Protein AF-A0A081GNS3-F1 (afdb_monomer_lite)

Secondary structure (DSSP, 8-state):
-----------------SHHHHHHHHTT-SEEEEEETTEEEEEEEETTEEEEEEEETTTTEEEEEEEEETTEEEEETTT--TTSSEE--S-T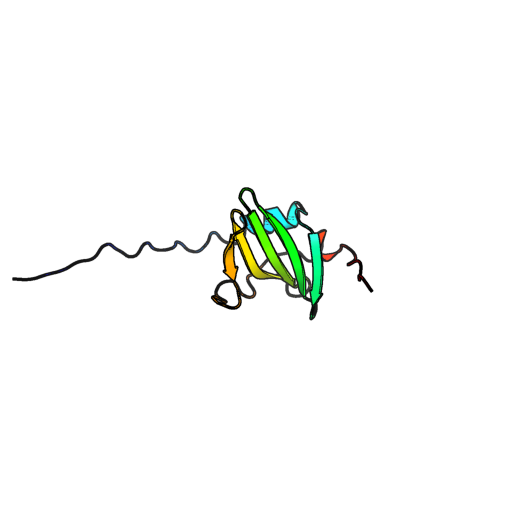TSHHHHSPP----

Structure (mmCIF, N/CA/C/O backbone):
data_AF-A0A081GNS3-F1
#
_entry.id   AF-A0A081GNS3-F1
#
loop_
_atom_site.group_PDB
_atom_site.id
_atom_site.type_symbol
_atom_site.label_atom_id
_atom_site.label_alt_id
_atom_site.label_comp_id
_atom_site.label_asym_id
_atom_site.label_entity_id
_atom_site.label_seq_id
_atom_site.pdbx_PDB_ins_code
_atom_site.Cartn_x
_atom_site.Cartn_y
_atom_site.Cartn_z
_atom_site.occupancy
_atom_site.B_iso_or_equiv
_atom_site.auth_seq_id
_atom_site.auth_comp_id
_atom_site.auth_asym_id
_atom_site.auth_atom_id
_atom_site.pdbx_PDB_model_num
ATOM 1 N N . MET A 1 1 ? -40.415 33.057 -12.050 1.00 37.38 1 MET A N 1
ATOM 2 C CA . MET A 1 1 ? -39.274 32.869 -12.976 1.00 37.38 1 MET A CA 1
ATOM 3 C C . MET A 1 1 ? -38.041 32.668 -12.100 1.00 37.38 1 MET A C 1
ATOM 5 O O . MET A 1 1 ? -37.781 33.546 -11.296 1.00 37.38 1 MET A O 1
ATOM 9 N N . LEU A 1 2 ? -37.595 31.414 -11.908 1.00 39.34 2 LEU A N 1
ATOM 10 C CA . LEU A 1 2 ? -36.444 30.777 -12.600 1.00 39.34 2 LEU A CA 1
ATOM 11 C C . LEU A 1 2 ? -35.112 31.475 -12.229 1.00 39.34 2 LEU A C 1
ATOM 13 O O . LEU A 1 2 ? -35.017 32.671 -12.446 1.00 39.34 2 LEU A O 1
ATOM 17 N N . ALA A 1 3 ? -34.049 30.846 -11.718 1.00 38.50 3 ALA A N 1
ATOM 18 C CA . ALA A 1 3 ? -33.722 29.438 -11.488 1.00 38.50 3 ALA A CA 1
ATOM 19 C C . ALA A 1 3 ? -32.453 29.313 -10.599 1.00 38.50 3 ALA A C 1
ATOM 21 O O . ALA A 1 3 ? -31.713 30.281 -10.472 1.00 38.50 3 ALA A O 1
ATOM 22 N N . ALA A 1 4 ? -32.265 28.104 -10.042 1.00 43.56 4 ALA A N 1
ATOM 23 C CA . ALA A 1 4 ? -31.028 27.341 -9.764 1.00 43.56 4 ALA A CA 1
ATOM 24 C C . ALA A 1 4 ? -29.757 28.085 -9.284 1.00 43.56 4 ALA A C 1
ATOM 26 O O . ALA A 1 4 ? -29.291 29.023 -9.908 1.00 43.56 4 ALA A O 1
ATOM 27 N N . GLY A 1 5 ? -29.130 27.669 -8.177 1.00 38.28 5 GLY A N 1
ATOM 28 C CA . GLY A 1 5 ? -28.228 26.502 -8.163 1.00 38.28 5 GLY A CA 1
ATOM 29 C C . GLY A 1 5 ? -26.836 26.950 -8.643 1.00 38.28 5 GLY A C 1
ATOM 30 O O . GLY A 1 5 ? -26.709 27.538 -9.700 1.00 38.28 5 GLY A O 1
ATOM 31 N N . LEU A 1 6 ? -25.731 26.760 -7.936 1.00 39.66 6 LEU A N 1
ATOM 32 C CA . LEU A 1 6 ? -25.200 25.491 -7.475 1.00 39.66 6 LEU A CA 1
ATOM 33 C C . LEU A 1 6 ? -24.085 25.804 -6.474 1.00 39.66 6 LEU A C 1
ATOM 35 O O . LEU A 1 6 ? -23.178 26.588 -6.752 1.00 39.66 6 LEU A O 1
ATOM 39 N N . THR A 1 7 ? -24.147 25.144 -5.326 1.00 43.75 7 THR A N 1
ATOM 40 C CA . THR A 1 7 ? -23.006 24.862 -4.462 1.00 43.75 7 THR A CA 1
ATOM 41 C C . THR A 1 7 ? -21.888 24.315 -5.351 1.00 43.75 7 THR A C 1
ATOM 43 O O . THR A 1 7 ? -22.042 23.249 -5.948 1.00 43.75 7 THR A O 1
ATOM 46 N N . GLY A 1 8 ? -20.812 25.086 -5.520 1.00 34.81 8 GLY A N 1
ATOM 47 C CA . GLY A 1 8 ? -19.675 24.675 -6.337 1.00 34.81 8 GLY A CA 1
ATOM 48 C C . GLY A 1 8 ? -19.162 23.311 -5.869 1.00 34.81 8 GLY A C 1
ATOM 49 O O . GLY A 1 8 ? -19.190 23.041 -4.662 1.00 34.81 8 GLY A O 1
ATOM 50 N N . PRO A 1 9 ? -18.733 22.430 -6.790 1.00 40.12 9 PRO A N 1
ATOM 51 C CA . PRO A 1 9 ? -18.192 21.143 -6.399 1.00 40.12 9 PRO A CA 1
ATOM 52 C C . PRO A 1 9 ? -17.034 21.414 -5.444 1.00 40.12 9 PRO A C 1
ATOM 54 O O . PRO A 1 9 ? -16.178 22.250 -5.732 1.00 40.12 9 PRO A O 1
ATOM 57 N N . ALA A 1 10 ? -17.024 20.729 -4.301 1.00 41.38 10 ALA A N 1
ATOM 58 C CA . ALA A 1 10 ? -15.831 20.609 -3.487 1.00 41.38 10 ALA A CA 1
ATOM 59 C C . ALA A 1 10 ? -14.741 20.058 -4.411 1.00 41.38 10 ALA A C 1
ATOM 61 O O . ALA A 1 10 ? -14.699 18.862 -4.697 1.00 41.38 10 ALA A O 1
ATOM 62 N N . GLN A 1 11 ? -13.929 20.955 -4.970 1.00 34.72 11 GLN A N 1
ATOM 63 C CA . GLN A 1 11 ? -12.766 20.600 -5.751 1.00 34.72 11 GLN A CA 1
ATOM 64 C C . GLN A 1 11 ? -11.867 19.868 -4.768 1.00 34.72 11 GLN A C 1
ATOM 66 O O . GLN A 1 11 ? -11.213 20.486 -3.927 1.00 34.72 11 GLN A O 1
ATOM 71 N N . ALA A 1 12 ? -11.898 18.538 -4.830 1.00 39.72 12 ALA A N 1
ATOM 72 C CA . ALA A 1 12 ? -10.838 17.709 -4.308 1.00 39.72 12 ALA A CA 1
ATOM 73 C C . ALA A 1 12 ? -9.569 18.226 -4.986 1.00 39.72 12 ALA A C 1
ATOM 75 O O . ALA A 1 12 ? -9.315 17.947 -6.159 1.00 39.72 12 ALA A O 1
ATOM 76 N N . GLY A 1 13 ? -8.848 19.104 -4.283 1.00 31.30 13 GLY A N 1
ATOM 77 C CA . GLY A 1 13 ? -7.574 19.618 -4.748 1.00 31.30 13 GLY A CA 1
ATOM 78 C C . GLY A 1 13 ? -6.692 18.431 -5.128 1.00 31.30 13 GLY A C 1
ATOM 79 O O . GLY A 1 13 ? -6.852 17.359 -4.534 1.00 31.30 13 GLY A O 1
ATOM 80 N N . PRO A 1 14 ? -5.800 18.582 -6.120 1.00 40.47 14 PRO A N 1
ATOM 81 C CA . PRO A 1 14 ? -4.921 17.501 -6.541 1.00 40.47 14 PRO A CA 1
ATOM 82 C C . PRO A 1 14 ? -4.278 16.907 -5.290 1.00 40.47 14 PRO A C 1
ATOM 84 O O . PRO A 1 14 ? -3.562 17.621 -4.584 1.00 40.47 14 PRO A O 1
ATOM 87 N N . GLN A 1 15 ? -4.626 15.647 -4.981 1.00 44.75 15 GLN A N 1
ATOM 88 C CA . GLN A 1 15 ? -4.126 14.897 -3.830 1.00 44.75 15 GLN A CA 1
ATOM 89 C C . GLN A 1 15 ? -2.661 15.254 -3.646 1.00 44.75 15 GLN A C 1
ATOM 91 O O . GLN A 1 15 ? -1.872 15.071 -4.577 1.00 44.75 15 GLN A O 1
ATOM 96 N N . ALA A 1 16 ? -2.332 15.827 -2.486 1.00 42.41 16 ALA A N 1
ATOM 97 C CA . ALA A 1 16 ? -0.985 16.249 -2.154 1.00 42.41 16 ALA A CA 1
ATOM 98 C C . ALA A 1 16 ? -0.004 15.148 -2.577 1.00 42.41 16 ALA A C 1
ATOM 100 O O . ALA A 1 16 ? -0.001 14.043 -2.028 1.00 42.41 16 ALA A O 1
ATOM 101 N N . LYS A 1 17 ? 0.754 15.449 -3.635 1.00 45.25 17 LYS A N 1
ATOM 102 C CA . LYS A 1 17 ? 1.685 14.546 -4.300 1.00 45.25 17 LYS A CA 1
ATOM 103 C C . LYS A 1 17 ? 2.622 13.931 -3.253 1.00 45.25 17 LYS A C 1
ATOM 105 O O . LYS A 1 17 ? 3.441 14.626 -2.669 1.00 45.25 17 LYS A O 1
ATOM 110 N N . GLY A 1 18 ? 2.507 12.623 -3.034 1.00 47.22 18 GLY A N 1
ATOM 111 C CA . GLY A 1 18 ? 3.603 11.751 -2.595 1.00 47.22 18 GLY A CA 1
ATOM 112 C C . GLY A 1 18 ? 4.077 11.776 -1.132 1.00 47.22 18 GLY A C 1
ATOM 113 O O . GLY A 1 18 ? 4.783 10.847 -0.755 1.00 47.22 18 GLY A O 1
ATOM 114 N N . SER A 1 19 ? 3.722 12.746 -0.286 1.00 49.81 19 SER A N 1
ATOM 115 C CA . SER A 1 19 ? 4.412 12.895 1.017 1.00 49.81 19 SER A CA 1
ATOM 116 C C . SER A 1 19 ? 3.963 11.981 2.173 1.00 49.81 19 SER A C 1
ATOM 118 O O . SER A 1 19 ? 4.839 11.511 2.895 1.00 49.81 19 SER A O 1
ATOM 120 N N . PRO A 1 20 ? 2.670 11.669 2.406 1.00 55.97 20 PRO A N 1
ATOM 121 C CA . PRO A 1 20 ? 2.292 10.924 3.613 1.00 55.97 20 PRO A CA 1
ATOM 122 C C . PRO A 1 20 ? 2.762 9.472 3.562 1.00 55.97 20 PRO A C 1
ATOM 124 O O . PRO A 1 20 ? 3.335 8.960 4.519 1.00 55.97 20 PRO A O 1
ATOM 127 N N . LEU A 1 21 ? 2.546 8.810 2.423 1.00 62.31 21 LEU A N 1
ATOM 128 C CA . LEU A 1 21 ? 2.873 7.399 2.296 1.00 62.31 21 LEU A CA 1
ATOM 129 C C . LEU A 1 21 ? 4.376 7.177 2.201 1.00 62.31 21 LEU A C 1
ATOM 131 O O . LEU A 1 21 ? 4.885 6.275 2.849 1.00 62.31 21 LEU A O 1
ATOM 135 N N . ARG A 1 22 ? 5.098 8.016 1.453 1.00 63.22 22 ARG A N 1
ATOM 136 C CA . ARG A 1 22 ? 6.552 7.909 1.367 1.00 63.22 22 ARG A CA 1
ATOM 137 C C . ARG A 1 22 ? 7.197 8.027 2.746 1.00 63.22 22 ARG A C 1
ATOM 139 O O . ARG A 1 22 ? 7.998 7.168 3.081 1.00 63.22 22 ARG A O 1
ATOM 146 N N . THR A 1 23 ? 6.774 8.979 3.578 1.00 64.44 23 THR A N 1
ATOM 147 C CA . THR A 1 23 ? 7.258 9.092 4.963 1.00 64.44 23 THR A CA 1
ATOM 148 C C . THR A 1 23 ? 6.908 7.864 5.803 1.00 64.44 23 THR A C 1
ATOM 150 O O . THR A 1 23 ? 7.742 7.401 6.570 1.00 64.44 23 THR A O 1
ATOM 153 N N . LEU A 1 24 ? 5.709 7.290 5.652 1.00 65.31 24 LEU A N 1
ATOM 154 C CA . LEU A 1 24 ? 5.323 6.060 6.361 1.00 65.31 24 LEU A CA 1
ATOM 155 C C . LEU A 1 24 ? 6.166 4.849 5.924 1.00 65.31 24 LEU A C 1
ATOM 157 O O . LEU A 1 24 ? 6.590 4.050 6.760 1.00 65.31 24 LEU A O 1
ATOM 161 N N . LEU A 1 25 ? 6.447 4.749 4.623 1.00 67.06 25 LEU A N 1
ATOM 162 C CA . LEU A 1 25 ? 7.285 3.711 4.026 1.00 67.06 25 LEU A CA 1
ATOM 163 C C . LEU A 1 25 ? 8.763 3.870 4.412 1.00 67.06 25 LEU A C 1
ATOM 165 O O . LEU A 1 25 ? 9.419 2.884 4.746 1.00 67.06 25 LEU A O 1
ATOM 169 N N . GLU A 1 26 ? 9.282 5.099 4.391 1.00 63.78 26 GLU A N 1
ATOM 170 C CA . GLU A 1 26 ? 10.657 5.453 4.768 1.00 63.78 26 GLU A CA 1
ATOM 171 C C . GLU A 1 26 ? 10.887 5.312 6.274 1.00 63.78 26 GLU A C 1
ATOM 173 O O . GLU A 1 26 ? 11.921 4.787 6.682 1.00 63.78 26 GLU A O 1
ATOM 178 N N . ALA A 1 27 ? 9.899 5.663 7.105 1.00 65.62 27 ALA A N 1
ATOM 179 C CA . ALA A 1 27 ? 9.925 5.397 8.542 1.00 65.62 27 ALA A CA 1
ATOM 180 C C . ALA A 1 27 ? 9.915 3.890 8.864 1.00 65.62 27 ALA A C 1
ATOM 182 O O . ALA A 1 27 ? 10.066 3.507 10.024 1.00 65.62 27 ALA A O 1
ATOM 183 N N . GLY A 1 28 ? 9.714 3.024 7.860 1.00 58.44 28 GLY A N 1
ATOM 184 C CA . GLY A 1 28 ? 9.701 1.573 8.017 1.00 58.44 28 GLY A CA 1
ATOM 185 C C . GLY A 1 28 ? 8.563 1.085 8.909 1.00 58.44 28 GLY A C 1
ATOM 186 O O . GLY A 1 28 ? 8.638 -0.022 9.448 1.00 58.44 28 GLY A O 1
ATOM 187 N N . GLN A 1 29 ? 7.527 1.904 9.094 1.00 74.38 29 GLN A N 1
ATOM 188 C CA . GLN A 1 29 ? 6.348 1.502 9.838 1.00 74.38 29 GLN A CA 1
ATOM 189 C C . GLN A 1 29 ? 5.544 0.545 8.965 1.00 74.38 29 GLN A C 1
ATOM 191 O O . GLN A 1 29 ? 5.346 0.777 7.777 1.00 74.38 29 GLN A O 1
ATOM 196 N N . GLY A 1 30 ? 5.117 -0.565 9.558 1.00 82.75 30 GLY A N 1
ATOM 197 C CA . GLY A 1 30 ? 4.354 -1.593 8.867 1.00 82.75 30 GLY A CA 1
ATOM 198 C C . GLY A 1 30 ? 5.052 -2.936 8.744 1.00 82.75 30 GLY A C 1
ATOM 199 O O . GLY A 1 30 ? 6.240 -3.100 9.031 1.00 82.75 30 GLY A O 1
ATOM 200 N N . ARG A 1 31 ? 4.264 -3.928 8.350 1.00 88.44 31 ARG A N 1
ATOM 201 C CA . ARG A 1 31 ? 4.638 -5.339 8.338 1.00 88.44 31 ARG A CA 1
ATOM 202 C C . ARG A 1 31 ? 4.313 -5.926 6.978 1.00 88.44 31 ARG A C 1
ATOM 204 O O . ARG A 1 31 ? 3.165 -5.862 6.544 1.00 88.44 31 ARG A O 1
ATOM 211 N N . VAL A 1 32 ? 5.314 -6.517 6.328 1.00 90.44 32 VAL A N 1
ATOM 212 C CA . VAL A 1 32 ? 5.069 -7.335 5.137 1.00 90.44 32 VAL A CA 1
ATOM 213 C C . VAL A 1 32 ? 4.266 -8.556 5.569 1.00 90.44 32 VAL A C 1
ATOM 215 O O . VAL A 1 32 ? 4.665 -9.272 6.487 1.00 90.44 32 VAL A O 1
ATOM 218 N N . LEU A 1 33 ? 3.113 -8.741 4.943 1.00 90.81 33 LEU A N 1
ATOM 219 C CA . LEU A 1 33 ? 2.187 -9.826 5.222 1.00 90.81 33 LEU A CA 1
ATOM 220 C C . LEU A 1 33 ? 2.489 -11.024 4.324 1.00 90.81 33 LEU A C 1
ATOM 222 O O . LEU A 1 33 ? 2.695 -12.125 4.819 1.00 90.81 33 LEU A O 1
ATOM 226 N N . TRP A 1 34 ? 2.540 -10.786 3.012 1.00 90.81 34 TRP A N 1
ATOM 227 C CA . TRP A 1 34 ? 2.833 -11.783 1.984 1.00 90.81 34 TRP A CA 1
ATOM 228 C C . TRP A 1 34 ? 3.338 -11.104 0.704 1.00 90.81 34 TRP A C 1
ATOM 230 O O . TRP A 1 34 ? 3.283 -9.878 0.562 1.00 90.81 34 TRP A O 1
ATOM 240 N N . ILE A 1 35 ? 3.827 -11.909 -0.239 1.00 91.31 35 ILE A N 1
ATOM 241 C CA . ILE A 1 35 ? 4.135 -11.482 -1.607 1.00 91.31 35 ILE A CA 1
ATOM 242 C C . ILE A 1 35 ? 3.233 -12.251 -2.555 1.00 91.31 35 ILE A C 1
ATOM 244 O O . ILE A 1 35 ? 3.087 -13.462 -2.423 1.00 91.31 35 ILE A O 1
ATOM 248 N N . TYR A 1 36 ? 2.661 -11.545 -3.519 1.00 89.44 36 TYR A N 1
ATOM 249 C CA . TYR A 1 36 ? 1.934 -12.145 -4.626 1.00 89.44 36 TYR A CA 1
ATOM 250 C C . TYR A 1 36 ? 2.292 -11.393 -5.905 1.00 89.44 36 TYR A C 1
ATOM 252 O O . TYR A 1 36 ? 2.237 -10.165 -5.911 1.00 89.44 36 TYR A O 1
ATOM 260 N N . ASP A 1 37 ? 2.695 -12.117 -6.950 1.00 89.12 37 ASP A N 1
ATOM 261 C CA . ASP A 1 37 ? 3.050 -11.547 -8.260 1.00 89.12 37 ASP A CA 1
ATOM 262 C C . ASP A 1 37 ? 4.089 -10.404 -8.182 1.00 89.12 37 ASP A C 1
ATOM 264 O O . ASP A 1 37 ? 3.932 -9.319 -8.739 1.00 89.12 37 ASP A O 1
ATOM 268 N N . GLY A 1 38 ? 5.130 -10.594 -7.362 1.00 88.38 38 GLY A N 1
ATOM 269 C CA . GLY A 1 38 ? 6.164 -9.575 -7.122 1.00 88.38 38 GLY A CA 1
ATOM 270 C C . GLY A 1 38 ? 5.699 -8.354 -6.309 1.00 88.38 38 GLY A C 1
ATOM 271 O O . GLY A 1 38 ? 6.501 -7.466 -6.017 1.00 88.38 38 GLY A O 1
ATOM 272 N N . ILE A 1 39 ? 4.431 -8.307 -5.889 1.00 92.38 39 ILE A N 1
ATOM 273 C CA . ILE A 1 39 ? 3.862 -7.237 -5.068 1.00 92.38 39 ILE A CA 1
ATOM 274 C C . ILE A 1 39 ? 3.895 -7.644 -3.596 1.00 92.38 39 ILE A C 1
ATOM 276 O O . ILE A 1 39 ? 3.247 -8.602 -3.162 1.00 92.38 39 ILE A O 1
ATOM 280 N N . ARG A 1 40 ? 4.612 -6.860 -2.793 1.00 92.75 40 ARG A N 1
ATOM 281 C CA . ARG A 1 40 ? 4.654 -7.005 -1.336 1.00 92.75 40 ARG A CA 1
ATOM 282 C C . ARG A 1 40 ? 3.406 -6.389 -0.729 1.00 92.75 40 ARG A C 1
ATOM 284 O O . ARG A 1 40 ? 3.212 -5.181 -0.821 1.00 92.75 40 ARG A O 1
ATOM 291 N N . HIS A 1 41 ? 2.580 -7.204 -0.091 1.00 93.38 41 HIS A N 1
ATOM 292 C CA . HIS A 1 41 ? 1.419 -6.724 0.643 1.00 93.38 41 HIS A CA 1
ATOM 293 C C . HIS A 1 41 ? 1.852 -6.335 2.049 1.00 93.38 41 HIS A C 1
ATOM 295 O O . HIS A 1 41 ? 2.416 -7.149 2.779 1.00 93.38 41 HIS A O 1
ATOM 301 N N . VAL A 1 42 ? 1.628 -5.081 2.415 1.00 92.25 42 VAL A N 1
ATOM 302 C CA . VAL A 1 42 ? 2.109 -4.489 3.659 1.00 92.25 42 VAL A CA 1
ATOM 303 C C . VAL A 1 42 ? 0.933 -3.942 4.446 1.00 92.25 42 VAL A C 1
ATOM 305 O O . VAL A 1 42 ? 0.158 -3.139 3.933 1.00 92.25 42 VAL A O 1
ATOM 308 N N . GLU A 1 43 ? 0.827 -4.346 5.708 1.00 92.06 43 GLU A N 1
ATOM 309 C CA . GLU A 1 43 ? -0.049 -3.693 6.677 1.00 92.06 43 GLU A CA 1
ATOM 310 C C . GLU A 1 43 ? 0.672 -2.483 7.265 1.00 92.06 43 GLU A C 1
ATOM 312 O O . GLU A 1 43 ? 1.755 -2.615 7.839 1.00 92.06 43 GLU A O 1
ATOM 317 N N . LEU A 1 44 ? 0.066 -1.310 7.131 1.00 89.62 44 LEU A N 1
ATOM 318 C CA . LEU A 1 44 ? 0.527 -0.057 7.707 1.00 89.62 44 LEU A CA 1
ATOM 319 C C . LEU A 1 44 ? -0.385 0.331 8.879 1.00 89.62 44 LEU A C 1
ATOM 321 O O . LEU A 1 44 ? -1.589 0.523 8.663 1.00 89.62 44 LEU A O 1
ATOM 325 N N . PRO A 1 45 ? 0.148 0.478 10.106 1.00 87.69 45 PRO A N 1
ATOM 326 C CA . PRO A 1 45 ? -0.602 1.081 11.196 1.00 87.69 45 PRO A CA 1
ATOM 327 C C . PRO A 1 45 ? -0.772 2.581 10.931 1.00 87.69 45 PRO A C 1
ATOM 329 O O . PRO A 1 45 ? 0.170 3.273 10.551 1.00 87.69 45 PRO A O 1
ATOM 332 N N . LEU A 1 46 ? -1.983 3.089 11.138 1.00 83.69 46 LEU A N 1
ATOM 333 C CA . LEU A 1 46 ? -2.334 4.500 11.003 1.00 83.69 46 LEU A CA 1
ATOM 334 C C . LEU A 1 46 ? -3.007 4.963 12.300 1.00 83.69 46 LEU A C 1
ATOM 336 O 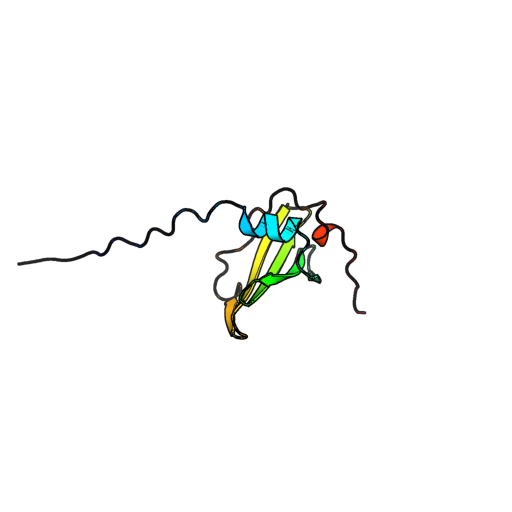O . LEU A 1 46 ? -3.639 4.169 12.992 1.00 83.69 46 LEU A O 1
ATOM 340 N N . ALA A 1 47 ? -2.935 6.258 12.616 1.00 80.12 47 ALA A N 1
ATOM 341 C CA . ALA A 1 47 ? -3.415 6.808 13.894 1.00 80.12 47 ALA A CA 1
ATOM 342 C C . ALA A 1 47 ? -4.888 6.479 14.243 1.00 80.12 47 ALA A C 1
ATOM 344 O O . ALA A 1 47 ? -5.271 6.551 15.405 1.00 80.12 47 ALA A O 1
ATOM 345 N N . GLY A 1 48 ? -5.720 6.108 13.262 1.00 80.25 48 GLY A N 1
ATOM 346 C CA . GLY A 1 48 ? -7.117 5.707 13.472 1.00 80.25 48 GLY A CA 1
ATOM 347 C C . GLY A 1 48 ? -7.494 4.350 12.876 1.00 80.25 48 GLY A C 1
ATOM 348 O O . GLY A 1 48 ? -8.686 4.059 12.743 1.00 80.25 48 GLY A O 1
ATOM 349 N N . GLY A 1 49 ? -6.521 3.539 12.456 1.00 89.38 49 GLY A N 1
ATOM 350 C CA . GLY A 1 49 ? -6.820 2.325 11.712 1.00 89.38 49 GLY A CA 1
ATOM 351 C C . GLY A 1 49 ? -5.608 1.616 11.130 1.00 89.38 49 GLY A C 1
ATOM 352 O O . GLY A 1 49 ? -4.479 1.786 11.577 1.00 89.38 49 GLY A O 1
ATOM 353 N N . ARG A 1 50 ? -5.859 0.812 10.103 1.00 91.19 50 ARG A N 1
ATOM 354 C CA . ARG A 1 50 ? -4.825 0.083 9.368 1.00 91.19 50 ARG A CA 1
ATOM 355 C C . ARG A 1 50 ? -5.120 0.115 7.882 1.00 91.19 50 ARG A C 1
ATOM 357 O O . ARG A 1 50 ? -6.280 0.008 7.486 1.00 91.19 50 ARG A O 1
ATOM 364 N N . ALA A 1 51 ? -4.079 0.242 7.076 1.00 91.69 51 ALA A N 1
ATOM 365 C CA . ALA A 1 51 ? -4.168 0.091 5.632 1.00 91.69 51 ALA A CA 1
ATOM 366 C C . ALA A 1 51 ? -3.411 -1.162 5.202 1.00 91.69 51 ALA A C 1
ATOM 368 O O . ALA A 1 51 ? -2.328 -1.423 5.718 1.00 91.69 51 ALA A O 1
ATOM 369 N N . VAL A 1 52 ? -3.953 -1.912 4.247 1.00 93.38 52 VAL A N 1
ATOM 370 C CA . VAL A 1 52 ? -3.171 -2.888 3.488 1.00 93.38 52 VAL A CA 1
ATOM 371 C C . VAL A 1 52 ? -2.853 -2.263 2.144 1.00 93.38 52 VAL A C 1
ATOM 373 O O . VAL A 1 52 ? -3.759 -1.869 1.406 1.00 93.38 52 VAL A O 1
ATOM 376 N N . ILE A 1 53 ? -1.567 -2.169 1.832 1.00 92.62 53 ILE A N 1
ATOM 377 C CA . ILE A 1 53 ? -1.077 -1.661 0.554 1.00 92.62 53 ILE A CA 1
ATOM 378 C C . ILE A 1 53 ? -0.282 -2.736 -0.182 1.00 92.62 53 ILE A C 1
ATOM 380 O O . ILE A 1 53 ? 0.332 -3.598 0.440 1.00 92.62 53 ILE A O 1
ATOM 384 N N . GLY A 1 54 ? -0.264 -2.671 -1.505 1.00 92.81 54 GLY A N 1
ATOM 385 C CA . GLY A 1 54 ? 0.704 -3.377 -2.333 1.00 92.81 54 GLY A CA 1
ATOM 386 C C . GLY A 1 54 ? 1.884 -2.471 -2.633 1.00 92.81 54 GLY A C 1
ATOM 387 O O . GLY A 1 54 ? 1.677 -1.316 -2.986 1.00 92.81 54 GLY A O 1
ATOM 388 N N . LEU A 1 55 ? 3.103 -2.985 -2.528 1.00 92.12 55 LEU A N 1
ATOM 389 C CA . LEU A 1 55 ? 4.324 -2.326 -2.976 1.00 92.12 55 LEU A CA 1
ATOM 390 C C . LEU A 1 55 ? 4.943 -3.135 -4.106 1.00 92.12 55 LEU A C 1
ATOM 392 O O . LEU A 1 55 ? 5.310 -4.295 -3.910 1.00 92.12 55 LEU A O 1
ATOM 396 N N . ASN A 1 56 ? 5.106 -2.508 -5.267 1.00 92.88 56 ASN A N 1
ATOM 397 C CA . ASN A 1 56 ? 5.950 -3.040 -6.324 1.00 92.88 56 ASN A CA 1
ATOM 398 C C . ASN A 1 56 ? 7.289 -2.298 -6.283 1.00 92.88 56 ASN A C 1
ATOM 400 O O . ASN A 1 56 ? 7.407 -1.162 -6.739 1.00 92.88 56 ASN A O 1
ATOM 404 N N . CYS A 1 57 ? 8.294 -2.937 -5.689 1.00 90.38 57 CYS A N 1
ATOM 405 C CA . CYS A 1 57 ? 9.595 -2.319 -5.439 1.00 90.38 57 CYS A CA 1
ATOM 406 C C . CYS A 1 57 ? 10.414 -2.109 -6.718 1.00 90.38 57 CYS A C 1
ATOM 408 O O . CYS A 1 57 ? 11.163 -1.138 -6.799 1.00 90.38 57 CYS A O 1
ATOM 410 N N . GLU A 1 58 ? 10.247 -2.983 -7.714 1.00 92.25 58 GLU A N 1
ATOM 411 C CA . GLU A 1 58 ? 10.907 -2.872 -9.019 1.00 92.25 58 GLU A CA 1
ATOM 412 C C . GLU A 1 58 ? 10.317 -1.719 -9.830 1.00 92.25 58 GLU A C 1
ATOM 414 O O . GLU A 1 58 ? 11.045 -0.881 -10.356 1.00 92.25 58 GLU A O 1
ATOM 419 N N . ARG A 1 59 ? 8.982 -1.637 -9.871 1.00 92.44 59 ARG A N 1
ATOM 420 C CA . ARG A 1 59 ? 8.250 -0.584 -10.588 1.00 92.44 59 ARG A CA 1
ATOM 421 C C . ARG A 1 59 ? 8.132 0.718 -9.799 1.00 92.44 59 ARG A C 1
ATOM 423 O O . ARG 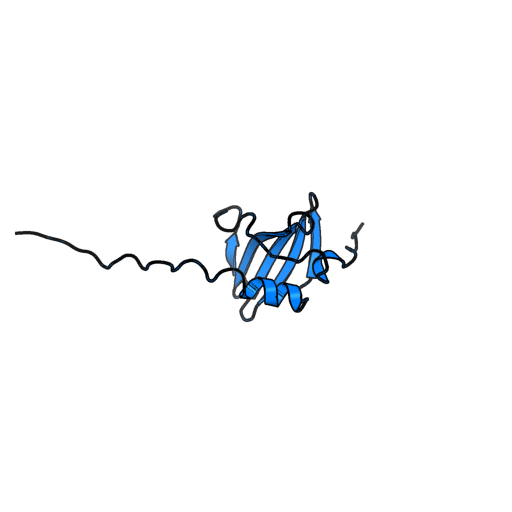A 1 59 ? 7.681 1.712 -10.355 1.00 92.44 59 ARG A O 1
ATOM 430 N N . GLN A 1 60 ? 8.531 0.720 -8.527 1.00 89.94 60 GLN A N 1
ATOM 431 C CA . GLN A 1 60 ? 8.443 1.865 -7.616 1.00 89.94 60 GLN A CA 1
ATOM 432 C C . GLN A 1 60 ? 7.025 2.446 -7.507 1.00 89.94 60 GLN A C 1
ATOM 434 O O . GLN A 1 60 ? 6.821 3.663 -7.447 1.00 89.94 60 GLN A O 1
ATOM 439 N N . THR A 1 61 ? 6.033 1.559 -7.468 1.00 90.31 61 THR A N 1
ATOM 440 C CA . THR A 1 61 ? 4.617 1.909 -7.331 1.00 90.31 61 THR A CA 1
ATOM 441 C C . THR A 1 61 ? 4.007 1.291 -6.084 1.00 90.31 61 THR A C 1
ATOM 443 O O . THR A 1 61 ? 4.545 0.351 -5.489 1.00 90.31 61 THR A O 1
ATOM 446 N N . TRP A 1 62 ? 2.861 1.832 -5.685 1.00 90.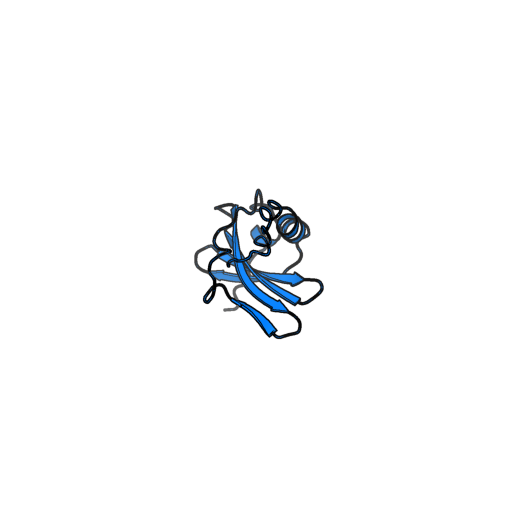81 62 TRP A N 1
ATOM 447 C CA . TRP A 1 62 ? 2.053 1.311 -4.600 1.00 90.81 62 TRP A CA 1
ATOM 448 C C . TRP A 1 62 ? 0.565 1.313 -4.954 1.00 90.81 62 TRP A C 1
ATOM 450 O O . TRP A 1 62 ? 0.110 2.096 -5.782 1.00 90.81 62 TRP A O 1
ATOM 460 N N . THR A 1 63 ? -0.199 0.451 -4.295 1.00 91.56 63 THR A N 1
ATOM 461 C CA . THR A 1 63 ? -1.657 0.357 -4.450 1.00 91.56 63 THR A CA 1
ATOM 462 C C . THR A 1 63 ? -2.299 0.295 -3.074 1.00 91.56 63 THR A C 1
ATOM 464 O O . THR A 1 63 ? -1.805 -0.431 -2.214 1.00 91.56 63 THR A O 1
ATOM 467 N N . LEU A 1 64 ? -3.405 1.007 -2.848 1.00 91.56 64 LEU A N 1
ATOM 468 C CA . LEU A 1 64 ? -4.224 0.790 -1.651 1.00 91.56 64 LEU A CA 1
ATOM 469 C C . LEU A 1 64 ? -5.172 -0.385 -1.901 1.00 91.56 64 LEU A C 1
ATOM 471 O O . LEU A 1 64 ? -5.999 -0.300 -2.806 1.00 91.56 64 LEU A O 1
ATOM 475 N N . PHE A 1 65 ? -5.084 -1.449 -1.097 1.00 93.38 65 PHE A N 1
ATOM 476 C CA . PHE A 1 65 ? -5.999 -2.592 -1.184 1.00 93.38 65 PHE A CA 1
ATOM 477 C C . PHE A 1 65 ? -7.186 -2.451 -0.248 1.00 93.38 65 PHE A C 1
ATOM 479 O O . PHE A 1 65 ? -8.328 -2.568 -0.681 1.00 93.38 65 PHE A O 1
ATOM 486 N N . THR A 1 66 ? -6.921 -2.191 1.027 1.00 93.75 66 THR A N 1
ATOM 487 C CA . THR A 1 66 ? -7.972 -1.989 2.023 1.00 93.75 66 THR A CA 1
ATOM 488 C C . THR A 1 66 ? -7.569 -0.897 2.994 1.00 93.75 66 THR A C 1
ATOM 490 O O . THR A 1 66 ? -6.390 -0.714 3.307 1.00 93.75 66 THR A O 1
ATOM 493 N N . PHE A 1 67 ? -8.559 -0.175 3.504 1.00 91.88 67 PHE A N 1
ATOM 494 C CA . PHE A 1 67 ? -8.378 0.694 4.658 1.00 91.88 67 PHE A CA 1
ATOM 495 C C . PHE A 1 67 ? -9.477 0.397 5.668 1.00 91.88 67 PHE A C 1
ATOM 497 O O . PHE A 1 67 ? -10.667 0.454 5.363 1.00 91.88 67 PHE A O 1
ATOM 504 N N . THR A 1 68 ? -9.064 0.048 6.881 1.00 93.50 68 THR A N 1
ATOM 505 C CA . THR A 1 68 ? -9.952 -0.202 8.011 1.00 93.50 68 THR A CA 1
ATOM 506 C C . THR A 1 68 ? -9.804 0.931 9.013 1.00 93.50 68 THR A C 1
ATOM 508 O O . THR A 1 68 ? -8.695 1.193 9.479 1.00 93.50 68 THR A O 1
ATOM 511 N N . ARG A 1 69 ? -10.915 1.550 9.412 1.00 91.94 69 ARG A N 1
ATOM 512 C CA . ARG A 1 69 ? -10.971 2.569 10.464 1.00 91.94 69 ARG A CA 1
ATOM 513 C C . ARG A 1 69 ? -11.889 2.081 11.578 1.00 91.94 69 ARG A C 1
ATOM 515 O O . ARG A 1 69 ? -13.016 1.682 11.306 1.00 91.94 69 ARG A O 1
ATOM 522 N N . GLN A 1 70 ? -11.405 2.084 12.823 1.00 89.38 70 GLN A N 1
ATOM 523 C CA . GLN A 1 70 ? -12.176 1.612 13.992 1.00 89.38 70 GLN A CA 1
ATOM 524 C C . GLN A 1 70 ? -12.812 0.216 13.787 1.00 89.38 70 GLN A C 1
ATOM 526 O O . GLN A 1 70 ? -13.970 -0.018 14.121 1.00 89.38 70 GLN A O 1
ATOM 531 N N . GLY A 1 71 ? -12.069 -0.710 13.171 1.00 87.62 71 GLY A N 1
ATOM 532 C CA . GLY A 1 71 ? -12.535 -2.078 12.906 1.00 87.62 71 GLY A CA 1
ATOM 533 C C . GLY A 1 71 ? -13.493 -2.238 11.719 1.00 87.62 71 GLY A C 1
ATOM 534 O O . GLY A 1 71 ? -13.861 -3.365 11.406 1.00 87.62 71 GLY A O 1
ATOM 535 N N . ARG A 1 72 ? -13.868 -1.156 11.025 1.00 93.38 72 ARG A N 1
ATOM 536 C CA . ARG A 1 72 ? -14.725 -1.201 9.830 1.00 93.38 72 ARG A CA 1
ATOM 537 C C . ARG A 1 72 ? -13.923 -0.912 8.570 1.00 93.38 72 ARG A C 1
ATOM 539 O O . ARG A 1 72 ? -13.139 0.037 8.545 1.00 93.38 72 ARG A O 1
ATOM 546 N N . GLU A 1 73 ? -14.116 -1.717 7.530 1.00 93.31 73 GLU A N 1
ATOM 547 C CA . GLU A 1 73 ? -13.575 -1.422 6.202 1.00 93.31 73 GLU A CA 1
ATOM 548 C C . GLU A 1 73 ? -14.280 -0.179 5.648 1.00 93.31 73 GLU A C 1
ATOM 550 O O . GLU A 1 73 ? -15.505 -0.134 5.565 1.00 93.31 73 GLU A O 1
ATOM 555 N N . VAL A 1 74 ? -13.501 0.852 5.332 1.00 92.19 74 VAL A N 1
ATOM 556 C CA . VAL A 1 74 ? -13.995 2.120 4.771 1.00 92.19 74 VAL A CA 1
ATOM 557 C C . VAL A 1 74 ? -13.554 2.316 3.323 1.00 92.19 74 VAL A C 1
ATOM 559 O O . VAL A 1 74 ? -14.055 3.206 2.647 1.00 92.19 74 VAL A O 1
ATOM 562 N N . TYR A 1 75 ? -12.618 1.493 2.849 1.00 90.75 75 TYR A N 1
ATOM 563 C CA . TYR A 1 75 ? -12.209 1.431 1.453 1.00 90.75 75 TYR A CA 1
ATOM 564 C C . TYR A 1 75 ? -11.773 0.008 1.102 1.00 90.75 75 TYR A C 1
ATOM 566 O O . TYR A 1 75 ? -11.073 -0.644 1.885 1.00 90.75 75 TYR A O 1
ATOM 574 N N . SER A 1 76 ? -12.143 -0.412 -0.107 1.00 91.00 76 SER A N 1
ATOM 575 C CA . SER A 1 76 ? -11.771 -1.682 -0.720 1.00 91.00 76 SER A CA 1
ATOM 576 C C . SER A 1 76 ? -11.434 -1.445 -2.184 1.00 91.00 76 SER A C 1
ATOM 578 O O . SER A 1 76 ? -12.277 -0.959 -2.937 1.00 91.00 76 SER A O 1
ATOM 580 N N . PHE A 1 77 ? -10.251 -1.868 -2.614 1.00 89.81 77 PHE A N 1
ATOM 581 C CA . PHE A 1 77 ? -9.820 -1.790 -4.010 1.00 89.81 77 PHE A CA 1
ATOM 582 C C . PHE A 1 77 ? -10.781 -2.494 -4.973 1.00 89.81 77 PHE A C 1
ATOM 584 O O . PHE A 1 77 ? -10.960 -2.065 -6.107 1.00 89.81 77 PHE A O 1
ATOM 591 N N . ARG A 1 78 ? -11.426 -3.577 -4.514 1.00 88.50 78 ARG A N 1
ATOM 592 C CA . ARG A 1 78 ? -12.422 -4.315 -5.306 1.00 88.50 78 ARG A CA 1
ATOM 593 C C . ARG A 1 78 ? -13.653 -3.472 -5.639 1.00 88.50 78 ARG A C 1
ATOM 595 O O . ARG A 1 78 ? -14.265 -3.700 -6.675 1.00 88.50 78 ARG A O 1
ATOM 602 N N . SER A 1 79 ? -14.010 -2.539 -4.761 1.00 87.19 79 SER A N 1
ATOM 603 C CA . SER A 1 79 ? -15.191 -1.684 -4.911 1.00 87.19 79 SER A CA 1
ATOM 604 C C . SER A 1 79 ? -14.857 -0.349 -5.573 1.00 87.19 79 SER A C 1
ATOM 606 O O . SER A 1 79 ? -15.705 0.223 -6.248 1.00 87.19 79 SER A O 1
ATOM 608 N N . ASP A 1 80 ? -13.634 0.142 -5.378 1.00 83.12 80 ASP A N 1
ATOM 609 C CA . ASP A 1 80 ? -13.134 1.390 -5.946 1.00 83.12 80 ASP A CA 1
ATOM 610 C C . ASP A 1 80 ? -11.629 1.250 -6.241 1.00 83.12 80 ASP A C 1
ATOM 612 O O . ASP A 1 80 ? -10.813 1.364 -5.326 1.00 83.12 80 ASP A O 1
ATOM 616 N N . PRO A 1 81 ? -11.226 0.994 -7.499 1.00 83.75 81 PRO A N 1
ATOM 617 C CA . PRO A 1 81 ? -9.822 0.855 -7.868 1.00 83.75 81 PRO A CA 1
ATOM 618 C C . PRO A 1 81 ? -9.116 2.210 -8.061 1.00 83.75 81 PRO A C 1
ATOM 620 O O . PRO A 1 81 ? -8.018 2.247 -8.617 1.00 83.75 81 PRO A O 1
ATOM 623 N N . GLY A 1 82 ? -9.700 3.330 -7.616 1.00 80.69 82 GLY A N 1
ATOM 624 C CA . GLY A 1 82 ? -9.169 4.682 -7.829 1.00 80.69 82 GLY A CA 1
ATOM 625 C C . GLY A 1 82 ? -7.755 4.927 -7.283 1.00 80.69 82 GLY A C 1
ATOM 626 O O . GLY A 1 82 ? -7.102 5.887 -7.685 1.00 80.69 82 GLY A O 1
ATOM 627 N N . TRP A 1 83 ? -7.249 4.047 -6.411 1.00 80.12 83 TRP A N 1
ATOM 628 C CA . TRP A 1 83 ? -5.904 4.120 -5.825 1.00 80.12 83 TRP A CA 1
ATOM 629 C C . TRP A 1 83 ? -4.966 3.003 -6.314 1.00 80.12 83 TRP A C 1
ATOM 631 O O . TRP A 1 83 ? -4.121 2.510 -5.558 1.00 80.12 83 TRP A O 1
ATOM 641 N N . ALA A 1 84 ? -5.120 2.580 -7.570 1.00 82.50 84 ALA A N 1
ATOM 642 C CA . ALA A 1 84 ? -4.249 1.607 -8.224 1.00 82.50 84 ALA A CA 1
ATOM 643 C C . ALA A 1 84 ? -2.910 2.217 -8.675 1.00 82.50 84 ALA A C 1
ATOM 645 O O . ALA A 1 84 ? -2.891 3.271 -9.307 1.00 82.50 84 ALA A O 1
ATOM 646 N N . TYR A 1 85 ? -1.805 1.500 -8.443 1.00 84.00 85 TYR A N 1
ATOM 647 C CA . TYR A 1 85 ? -0.500 1.709 -9.092 1.00 84.00 85 TYR A CA 1
ATOM 648 C C . TYR A 1 85 ? 0.025 3.152 -9.053 1.00 84.00 85 TYR A C 1
ATOM 650 O O . TYR A 1 85 ? 0.611 3.655 -10.013 1.00 84.00 85 TYR A O 1
ATOM 658 N N . LEU A 1 86 ? -0.159 3.817 -7.921 1.00 87.38 86 LEU A N 1
ATOM 659 C CA . LEU A 1 86 ? 0.311 5.171 -7.690 1.00 87.38 86 LEU A CA 1
ATOM 660 C C . LEU A 1 86 ? 1.842 5.198 -7.543 1.00 87.38 86 LEU A C 1
ATOM 662 O O . LEU A 1 86 ? 2.441 4.245 -7.037 1.00 87.38 86 LEU A O 1
ATOM 666 N N . PRO A 1 87 ? 2.513 6.287 -7.952 1.00 87.50 87 PRO A N 1
ATOM 667 C CA . PRO A 1 87 ? 3.959 6.405 -7.803 1.00 87.50 87 PRO A CA 1
ATOM 668 C C . PRO A 1 87 ? 4.348 6.436 -6.319 1.00 87.50 87 PRO A C 1
ATOM 670 O O . PRO A 1 87 ? 3.788 7.205 -5.535 1.00 87.50 87 PRO A O 1
ATOM 673 N N . ALA A 1 88 ? 5.325 5.612 -5.934 1.00 81.19 88 ALA A N 1
ATOM 674 C CA . ALA A 1 88 ? 5.849 5.550 -4.566 1.00 81.19 88 ALA A CA 1
ATOM 675 C C . ALA A 1 88 ? 7.148 6.355 -4.383 1.00 81.19 88 ALA A C 1
ATOM 677 O O . ALA A 1 88 ? 7.557 6.635 -3.256 1.00 81.19 88 ALA A O 1
ATOM 678 N N . GLY A 1 89 ? 7.800 6.739 -5.484 1.00 82.38 89 GLY A N 1
ATOM 679 C CA . GLY A 1 89 ? 9.154 7.286 -5.449 1.00 82.38 89 GLY A CA 1
ATOM 680 C C . GLY A 1 89 ? 10.198 6.203 -5.138 1.00 82.38 89 GLY A C 1
ATOM 681 O O . GLY A 1 89 ? 9.898 5.011 -5.226 1.00 82.38 89 GLY A O 1
ATOM 682 N N . PRO A 1 90 ? 11.435 6.584 -4.780 1.00 84.19 90 PRO A N 1
ATOM 683 C CA . PRO A 1 90 ? 12.542 5.642 -4.632 1.00 84.19 90 PRO A CA 1
ATOM 684 C C . PRO A 1 90 ? 12.395 4.770 -3.374 1.00 84.19 90 PRO A C 1
ATOM 686 O O . PRO A 1 90 ? 12.986 5.042 -2.334 1.00 84.19 90 PRO A O 1
ATOM 689 N N . ILE A 1 91 ? 11.624 3.686 -3.475 1.00 84.56 91 ILE A N 1
ATOM 690 C CA . ILE A 1 91 ? 11.335 2.767 -2.359 1.00 84.56 91 ILE A CA 1
ATOM 691 C C . ILE A 1 91 ? 12.122 1.457 -2.410 1.00 84.56 91 ILE A C 1
ATOM 693 O O . ILE A 1 91 ? 12.082 0.695 -1.447 1.00 84.56 91 ILE A O 1
ATOM 697 N N . ALA A 1 92 ? 12.858 1.184 -3.491 1.00 86.38 92 ALA A N 1
ATOM 698 C CA . ALA A 1 92 ? 13.526 -0.103 -3.715 1.00 86.38 92 ALA A CA 1
ATOM 699 C C . ALA A 1 92 ? 14.485 -0.509 -2.578 1.00 86.38 92 ALA A C 1
ATOM 701 O O . ALA A 1 92 ? 14.633 -1.691 -2.282 1.00 86.38 92 ALA A O 1
ATOM 702 N N . ARG A 1 93 ? 15.105 0.472 -1.906 1.00 85.56 93 ARG A N 1
ATOM 703 C CA . ARG A 1 93 ? 16.019 0.252 -0.769 1.00 85.56 93 ARG A CA 1
ATOM 704 C C . ARG A 1 93 ? 15.346 0.368 0.601 1.00 85.56 93 ARG A C 1
ATOM 706 O O . ARG A 1 93 ? 16.017 0.216 1.617 1.00 85.56 93 ARG A O 1
ATOM 713 N N . SER A 1 94 ? 14.046 0.659 0.646 1.00 84.88 94 SER A N 1
ATOM 714 C CA . SER A 1 94 ? 13.302 0.747 1.905 1.00 84.88 94 SER A CA 1
ATOM 715 C C . SER A 1 94 ? 13.309 -0.596 2.630 1.00 84.88 94 SER A C 1
ATOM 717 O O . SER A 1 94 ? 13.354 -1.654 1.996 1.00 84.88 94 SER A O 1
ATOM 719 N N . ARG A 1 95 ? 13.185 -0.564 3.962 1.00 86.25 95 ARG A N 1
ATOM 720 C CA . ARG A 1 95 ? 13.087 -1.781 4.781 1.00 86.25 95 ARG A CA 1
ATOM 721 C C . ARG A 1 95 ? 11.994 -2.714 4.267 1.00 86.25 95 ARG A C 1
ATOM 723 O O . ARG A 1 95 ? 12.203 -3.912 4.192 1.00 86.25 95 ARG A O 1
ATOM 730 N N . LEU A 1 96 ? 10.838 -2.180 3.882 1.00 87.94 96 LEU A N 1
ATOM 731 C CA . LEU A 1 96 ? 9.714 -2.985 3.403 1.00 87.94 96 LEU A CA 1
ATOM 732 C C . LEU A 1 96 ? 10.017 -3.693 2.073 1.00 87.94 96 LEU A C 1
ATOM 734 O O . LEU A 1 96 ? 9.489 -4.779 1.845 1.00 87.94 96 LEU A O 1
ATOM 738 N N . CYS A 1 97 ? 10.891 -3.129 1.234 1.00 88.50 97 CYS A N 1
ATOM 739 C CA . CYS A 1 97 ? 11.341 -3.734 -0.021 1.00 88.50 97 CYS A CA 1
ATOM 740 C C . CYS A 1 97 ? 12.528 -4.695 0.138 1.00 88.50 97 CYS A C 1
ATOM 742 O O . CYS A 1 97 ? 12.661 -5.619 -0.660 1.00 88.50 97 CYS A O 1
ATOM 744 N N . THR A 1 98 ? 13.361 -4.520 1.164 1.00 87.38 98 THR A N 1
ATOM 745 C CA . THR A 1 98 ? 14.553 -5.354 1.401 1.00 87.38 98 THR A CA 1
ATOM 746 C C . THR A 1 98 ? 14.344 -6.425 2.467 1.00 87.38 98 THR A C 1
ATOM 748 O O . THR A 1 98 ? 15.089 -7.402 2.510 1.00 87.38 98 THR A O 1
ATOM 751 N N . GLN A 1 99 ? 13.319 -6.288 3.312 1.00 83.12 99 GLN A N 1
ATOM 752 C CA . GLN A 1 99 ? 13.017 -7.244 4.371 1.00 83.12 99 GLN A CA 1
ATOM 753 C C . GLN A 1 99 ? 12.712 -8.621 3.762 1.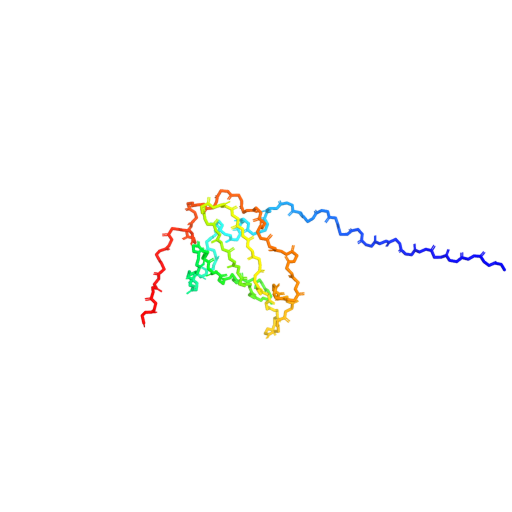00 83.12 99 GLN A C 1
ATOM 755 O O . GLN A 1 99 ? 11.886 -8.711 2.845 1.00 83.12 99 GLN A O 1
ATOM 760 N N . PRO A 1 100 ? 13.337 -9.701 4.255 1.00 76.12 100 PRO A N 1
ATOM 761 C CA . PRO A 1 100 ? 12.996 -11.045 3.823 1.00 76.12 100 PRO A CA 1
ATOM 762 C C . PRO A 1 100 ? 11.554 -11.349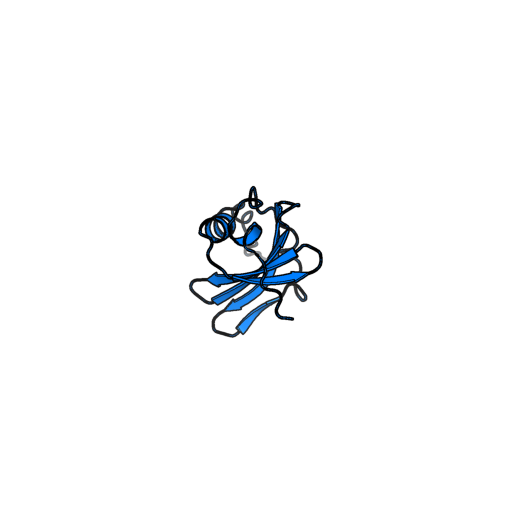 4.226 1.00 76.12 100 PRO A C 1
ATOM 764 O O . PRO A 1 100 ? 11.132 -11.068 5.352 1.00 76.12 100 PRO A O 1
ATOM 767 N N . VAL A 1 101 ? 10.786 -11.908 3.298 1.00 71.75 101 VAL A N 1
ATOM 768 C CA . VAL A 1 101 ? 9.425 -12.347 3.596 1.00 71.75 101 VAL A CA 1
ATOM 769 C C . VAL A 1 101 ? 9.540 -13.720 4.210 1.00 71.75 101 VAL A C 1
ATOM 771 O O . VAL A 1 101 ? 10.056 -14.641 3.583 1.00 71.75 101 VAL A O 1
ATOM 774 N N . ARG A 1 102 ? 9.124 -13.836 5.473 1.00 64.19 102 ARG A N 1
ATOM 775 C CA . ARG A 1 102 ? 8.983 -15.148 6.089 1.00 64.19 102 ARG A CA 1
ATOM 776 C C . ARG A 1 102 ? 7.833 -15.825 5.362 1.00 64.19 102 ARG A C 1
ATOM 778 O O . ARG A 1 102 ? 6.683 -15.445 5.559 1.00 64.19 102 ARG A O 1
ATOM 785 N N . VAL A 1 103 ? 8.167 -16.740 4.462 1.00 54.47 103 VAL A N 1
ATOM 786 C CA . VAL A 1 103 ? 7.193 -17.664 3.896 1.00 54.47 103 VAL A CA 1
ATOM 787 C C . VAL A 1 103 ? 6.710 -18.489 5.084 1.00 54.47 103 VAL A C 1
ATOM 789 O O . VAL A 1 103 ? 7.506 -19.178 5.717 1.00 54.47 103 VAL A O 1
ATOM 792 N N . ALA A 1 104 ? 5.453 -18.302 5.477 1.00 48.12 104 ALA A N 1
ATOM 793 C CA . ALA A 1 104 ? 4.784 -19.314 6.272 1.00 48.12 104 ALA A CA 1
ATOM 794 C C . ALA A 1 104 ? 4.485 -20.443 5.283 1.00 48.12 104 ALA A C 1
ATOM 796 O O . ALA A 1 104 ? 3.626 -20.270 4.418 1.00 48.12 104 ALA A O 1
ATOM 797 N N . GLU A 1 105 ? 5.313 -21.487 5.323 1.00 38.28 105 GLU A N 1
ATOM 798 C CA . GLU A 1 105 ? 5.017 -22.776 4.688 1.00 38.28 105 GLU A CA 1
ATOM 799 C C . GLU A 1 105 ? 3.768 -23.405 5.317 1.00 38.28 105 GLU A C 1
ATOM 801 O O . GLU A 1 105 ? 3.574 -23.235 6.547 1.00 38.28 105 GLU A O 1
#

Sequence (105 aa):
MLAAGLTGPAQAGPQAKGSPLRTLLEAGQGRVLWIYDGIRHVELPLAGGRAVIGLNCERQTWTLFTFTRQGREVYSFRSDPGWAYLPAGPIARSRLCTQPVRVAE

Foldseek 3Di:
DDDDDDDPPPPPDDPPPAPPVLCQQQVVAWDFDDDDPQWTWTWHDDPFWIWTKTANQVLQWMFTAFTDGPNRTPDHCVVPVPRPGHHNPNNCPTCSNPPDDPPPD

pLDDT: mean 75.96, std 19.75, range [31.3, 93.75]

Radius of gyration: 17.23 Å; chains: 1; bounding box: 55×56×27 Å